Protein AF-A0A1Y0ICU8-F1 (afdb_monomer_lite)

pLDDT: mean 89.46, std 9.92, range [44.47, 96.25]

Radius of gyration: 11.97 Å; chains: 1; bounding box: 28×27×31 Å

Organism: NCBI:txid141451

Sequence (93 aa):
MPARFLSTLSPTPEGFIPCQPQKKDLLTGVVLILTQDTERLIQSVERGEERIAGVFVSPGDRFTTTKRGAMLWLATVPSGWISDLQNIFLPFS

Secondary structure (DSSP, 8-state):
-PPEEEE--SSPPTTPEE----HHHHHSSEEEEE-S-HHHHHHTSTTHHHH-EEEEEEEESS-EEEE-SSSEEEEEEEGGGGGGHHHHSGGG-

Foldseek 3Di:
DFEAAAECDPVDAPPHDYDDDAPCNQQPPEYEYEDQCPPVVQVNDDNSLARGAYEYEYEDCDWDWDRSHPRYIYTYDHPVCNNVVCVVCVVRD

Structure (mmCIF, N/CA/C/O backbone):
data_AF-A0A1Y0ICU8-F1
#
_entry.id   AF-A0A1Y0ICU8-F1
#
loop_
_atom_site.group_PDB
_atom_site.id
_atom_site.type_symbol
_atom_site.label_atom_id
_atom_site.label_alt_id
_atom_site.label_comp_id
_atom_site.label_asym_id
_atom_site.label_entity_id
_atom_site.label_seq_id
_atom_site.pdbx_PDB_ins_code
_atom_site.Cartn_x
_atom_site.Cartn_y
_atom_site.Cartn_z
_atom_site.occupancy
_atom_site.B_iso_or_equiv
_atom_site.auth_seq_id
_atom_site.auth_comp_id
_atom_site.auth_asym_id
_atom_site.auth_atom_id
_atom_site.pdbx_PDB_model_num
ATOM 1 N N . MET A 1 1 ? -12.536 -10.156 6.473 1.00 55.47 1 MET A N 1
ATOM 2 C CA . MET A 1 1 ? -12.867 -9.413 5.239 1.00 55.47 1 MET A CA 1
ATOM 3 C C . MET A 1 1 ? -11.622 -9.421 4.372 1.00 55.47 1 MET A C 1
ATOM 5 O O . MET A 1 1 ? -10.569 -9.159 4.947 1.00 55.47 1 MET A O 1
ATOM 9 N N . PRO A 1 2 ? -11.738 -9.726 3.071 1.00 74.31 2 PRO A N 1
ATOM 10 C CA . PRO A 1 2 ? -10.613 -9.673 2.138 1.00 74.31 2 PRO A CA 1
ATOM 11 C C . PRO A 1 2 ? -10.027 -8.260 2.085 1.00 74.31 2 PRO A C 1
ATOM 13 O O . PRO A 1 2 ? -10.779 -7.277 2.138 1.00 74.31 2 PRO A O 1
ATOM 16 N N . ALA A 1 3 ? -8.704 -8.144 1.980 1.00 83.62 3 ALA A N 1
ATOM 17 C CA . ALA A 1 3 ? -8.063 -6.867 1.697 1.00 83.62 3 ALA A CA 1
ATOM 18 C C . ALA A 1 3 ? -8.478 -6.354 0.310 1.00 83.62 3 ALA A C 1
ATOM 20 O O . ALA A 1 3 ? -8.648 -7.122 -0.639 1.00 83.62 3 ALA A O 1
ATOM 21 N N . ARG A 1 4 ? -8.642 -5.035 0.179 1.00 90.25 4 ARG A N 1
ATOM 22 C CA . ARG A 1 4 ? -8.949 -4.396 -1.110 1.00 90.25 4 ARG A CA 1
ATOM 23 C C . ARG A 1 4 ? -7.668 -3.923 -1.784 1.00 90.25 4 ARG A C 1
ATOM 25 O O . ARG A 1 4 ? -6.935 -3.134 -1.195 1.00 90.25 4 ARG A O 1
ATOM 32 N N . PHE A 1 5 ? -7.446 -4.365 -3.017 1.00 92.00 5 PHE A N 1
ATOM 33 C CA . PHE A 1 5 ? -6.275 -4.035 -3.827 1.00 92.00 5 PHE A CA 1
ATOM 34 C C . PHE A 1 5 ? -6.599 -2.834 -4.720 1.00 92.00 5 PHE A C 1
ATOM 36 O O . PHE A 1 5 ? -7.417 -2.928 -5.634 1.00 92.00 5 PHE A O 1
ATOM 43 N N . LEU A 1 6 ? -5.996 -1.685 -4.427 1.00 93.75 6 LEU A N 1
ATOM 44 C CA . LEU A 1 6 ? -6.258 -0.399 -5.073 1.00 93.75 6 LEU A CA 1
ATOM 45 C C . LEU A 1 6 ? -4.981 0.127 -5.727 1.00 93.75 6 LEU A C 1
ATOM 47 O O . LEU A 1 6 ? -3.910 0.043 -5.131 1.00 93.75 6 LEU A O 1
ATOM 51 N N . SER A 1 7 ? -5.064 0.688 -6.929 1.00 95.12 7 SER A N 1
ATOM 52 C CA . SER A 1 7 ? -3.898 1.273 -7.599 1.00 95.12 7 SER A CA 1
ATOM 53 C C . SER A 1 7 ? -4.192 2.672 -8.114 1.00 95.12 7 SER A C 1
ATOM 55 O O . SER A 1 7 ? -5.225 2.904 -8.745 1.00 95.12 7 SER A O 1
ATOM 57 N N . THR A 1 8 ? -3.257 3.588 -7.862 1.00 95.06 8 THR A N 1
ATOM 58 C CA . THR A 1 8 ? -3.217 4.919 -8.486 1.00 95.06 8 THR A CA 1
ATOM 59 C C . THR A 1 8 ? -2.338 4.942 -9.738 1.00 95.06 8 THR A C 1
ATOM 61 O O . THR A 1 8 ? -2.279 5.966 -10.420 1.00 95.06 8 THR A O 1
ATOM 64 N N . LEU A 1 9 ? -1.648 3.837 -10.048 1.00 92.31 9 LEU A N 1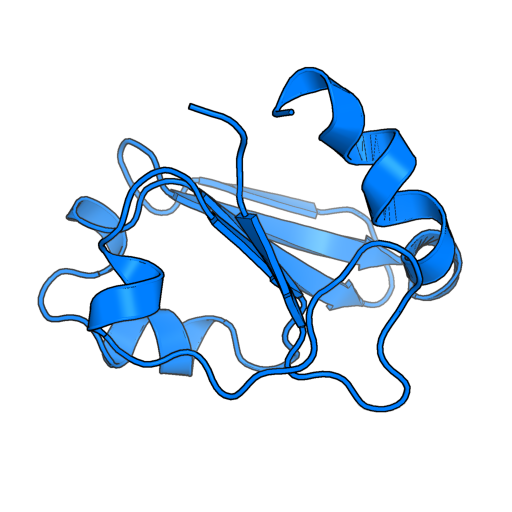
ATOM 65 C CA . LEU A 1 9 ? -0.747 3.748 -11.193 1.00 92.31 9 LEU A CA 1
ATOM 66 C C . LEU A 1 9 ? -1.506 3.474 -12.494 1.00 92.31 9 LEU A C 1
ATOM 68 O O . LEU A 1 9 ? -2.499 2.740 -12.527 1.00 92.31 9 LEU A O 1
ATOM 72 N N . SER A 1 10 ? -0.969 4.038 -13.576 1.00 89.69 10 SER A N 1
ATOM 73 C CA . SER A 1 10 ? -1.379 3.775 -14.952 1.00 89.69 10 SER A CA 1
ATOM 74 C C . SER A 1 10 ? -0.142 3.350 -15.761 1.00 89.69 10 SER A C 1
ATOM 76 O O . SER A 1 10 ? 0.812 4.130 -15.821 1.00 89.69 10 SER A O 1
ATOM 78 N N . PRO A 1 11 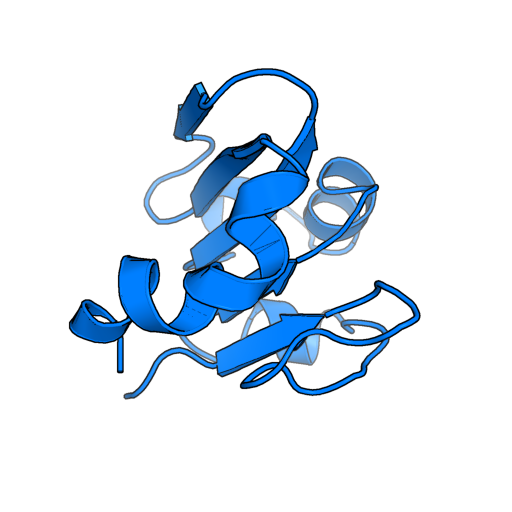? -0.112 2.141 -16.353 1.00 88.56 11 PRO A N 1
ATOM 79 C CA . PRO A 1 11 ? -1.188 1.148 -16.366 1.00 88.56 11 PRO A CA 1
ATOM 80 C C . PRO A 1 11 ? -1.440 0.526 -14.985 1.00 88.56 11 PRO A C 1
ATOM 82 O O . PRO A 1 11 ? -0.543 0.432 -14.147 1.00 88.56 11 PRO A O 1
ATOM 85 N N . THR A 1 12 ? -2.683 0.108 -14.747 1.00 90.94 12 THR A N 1
ATOM 86 C CA . THR A 1 12 ? -3.061 -0.575 -13.507 1.00 90.94 12 THR A CA 1
ATOM 87 C C . THR A 1 12 ? -2.611 -2.034 -13.552 1.00 90.94 12 THR A C 1
ATOM 89 O O . THR A 1 12 ? -2.927 -2.716 -14.528 1.00 90.94 12 THR A O 1
ATOM 92 N N . PRO A 1 13 ? -1.887 -2.527 -12.530 1.00 89.56 13 PRO A N 1
ATOM 93 C CA . PRO A 1 13 ? -1.456 -3.921 -12.496 1.00 89.56 13 PRO A CA 1
ATOM 94 C C . PRO A 1 13 ? -2.623 -4.894 -12.361 1.00 89.56 13 PRO A C 1
ATOM 96 O O . PRO A 1 13 ? -3.686 -4.549 -11.842 1.00 89.56 13 PRO A O 1
ATOM 99 N N . GLU A 1 14 ? -2.397 -6.129 -12.794 1.00 87.19 14 GLU A N 1
ATOM 100 C CA . GLU A 1 14 ? -3.369 -7.209 -12.663 1.00 87.19 14 GLU A CA 1
ATOM 101 C C . GLU A 1 14 ? -3.771 -7.423 -11.194 1.00 87.19 14 GLU A C 1
ATOM 103 O O . GLU A 1 14 ? -2.948 -7.315 -10.284 1.00 87.19 14 GLU A O 1
ATOM 108 N N . GLY A 1 15 ? -5.064 -7.654 -10.954 1.00 87.44 15 GLY A N 1
ATOM 109 C CA . GLY A 1 15 ? -5.607 -7.825 -9.604 1.00 87.44 15 GLY A CA 1
ATOM 110 C C . GLY A 1 15 ? -5.909 -6.543 -8.835 1.00 87.44 15 GLY A C 1
ATOM 111 O O . GLY A 1 15 ? -6.552 -6.607 -7.786 1.00 87.44 15 GLY A O 1
ATOM 112 N N . PHE A 1 16 ? -5.487 -5.379 -9.336 1.00 91.44 16 PHE A N 1
ATOM 113 C CA . PHE A 1 16 ? -5.746 -4.093 -8.698 1.00 91.44 16 PHE A CA 1
ATOM 114 C C . PHE A 1 16 ? -6.934 -3.370 -9.325 1.00 91.44 16 PHE A C 1
ATOM 116 O O . PHE A 1 16 ? -7.127 -3.359 -10.540 1.00 91.44 16 PHE A O 1
ATOM 123 N N . ILE A 1 17 ? -7.706 -2.690 -8.482 1.00 92.50 17 ILE A N 1
ATOM 124 C CA . ILE A 1 17 ? -8.784 -1.809 -8.919 1.00 92.50 17 ILE A CA 1
ATOM 125 C C . ILE A 1 17 ? -8.191 -0.412 -9.182 1.00 92.50 17 ILE A C 1
ATOM 127 O O . ILE A 1 17 ? -7.639 0.191 -8.250 1.00 92.50 17 ILE A O 1
ATOM 131 N N . PRO A 1 18 ? -8.305 0.137 -10.408 1.00 94.06 18 PRO A N 1
ATOM 132 C CA . PRO A 1 18 ? -7.872 1.500 -10.699 1.00 94.06 18 PRO A CA 1
ATOM 133 C C . PRO A 1 18 ? -8.727 2.494 -9.914 1.00 94.06 18 PRO A C 1
ATOM 135 O O . PRO A 1 18 ? -9.954 2.491 -10.031 1.00 94.06 18 PRO A O 1
ATOM 138 N N . CYS A 1 19 ? -8.108 3.369 -9.123 1.00 92.12 19 CYS A N 1
ATOM 139 C CA . CYS A 1 19 ? -8.848 4.418 -8.427 1.00 92.12 19 CYS A CA 1
ATOM 140 C C . CYS A 1 19 ? -7.976 5.611 -8.018 1.00 92.12 19 CYS A C 1
ATOM 142 O O . CYS A 1 19 ? -6.750 5.586 -8.068 1.00 92.12 19 CYS A O 1
ATOM 144 N N . GLN A 1 20 ? -8.651 6.669 -7.571 1.00 92.31 20 GLN A N 1
ATOM 145 C CA . GLN A 1 20 ? -8.068 7.751 -6.783 1.00 92.31 20 GLN A CA 1
ATOM 146 C C . GLN A 1 20 ? -8.608 7.595 -5.352 1.00 92.31 20 GLN A C 1
ATOM 148 O O . GLN A 1 20 ? -9.757 7.984 -5.119 1.00 92.31 20 GLN A O 1
ATOM 153 N N . PRO A 1 21 ? -7.854 6.970 -4.421 1.00 91.19 21 PRO A N 1
ATOM 154 C CA . PRO A 1 21 ? -8.352 6.650 -3.090 1.00 91.19 21 PRO A CA 1
ATOM 155 C C . PRO A 1 21 ? -8.887 7.890 -2.377 1.00 91.19 21 PRO A C 1
ATOM 157 O O . PRO A 1 21 ? -8.179 8.885 -2.208 1.00 91.19 21 PRO A O 1
ATOM 160 N N . GLN A 1 22 ? -10.140 7.830 -1.938 1.00 92.81 22 GLN A N 1
ATOM 161 C CA . GLN A 1 22 ? -10.724 8.842 -1.069 1.00 92.81 22 GLN A CA 1
ATOM 162 C C . GLN A 1 22 ? -10.590 8.406 0.391 1.00 92.81 22 GLN A C 1
ATOM 164 O O . GLN A 1 22 ? -10.414 7.229 0.698 1.00 92.81 22 GLN A O 1
ATOM 169 N N . LYS A 1 23 ? -10.771 9.339 1.330 1.00 92.94 23 LYS A N 1
ATOM 170 C CA . LYS A 1 23 ? -10.735 9.053 2.776 1.00 92.94 23 LYS A CA 1
ATOM 171 C C . LYS A 1 23 ? -11.604 7.852 3.184 1.00 92.94 23 LYS A C 1
ATOM 173 O O . LYS A 1 23 ? -11.193 7.061 4.026 1.00 92.94 23 LYS A O 1
ATOM 178 N N . LYS A 1 24 ? -12.788 7.690 2.577 1.00 91.81 24 LYS A N 1
ATOM 179 C CA . LYS A 1 24 ? -13.673 6.535 2.827 1.00 91.81 24 LYS A CA 1
ATOM 180 C C . LYS A 1 24 ? -13.020 5.209 2.423 1.00 91.81 24 LYS A C 1
ATOM 182 O O . LYS A 1 24 ? -13.172 4.216 3.127 1.00 91.81 24 LYS A O 1
ATOM 187 N N . ASP A 1 25 ? -12.259 5.203 1.333 1.00 90.69 25 ASP A N 1
ATOM 188 C CA . ASP A 1 25 ? -11.570 4.018 0.839 1.00 90.69 25 ASP A CA 1
ATOM 189 C C . ASP A 1 25 ? -10.417 3.658 1.769 1.00 90.69 25 ASP A C 1
ATOM 191 O O . ASP A 1 25 ? -10.235 2.491 2.069 1.00 90.69 25 ASP A O 1
ATOM 195 N N . LEU A 1 26 ? -9.707 4.640 2.319 1.00 92.19 26 LEU A N 1
ATOM 196 C CA . LEU A 1 26 ? -8.598 4.403 3.249 1.00 92.19 26 LEU A CA 1
ATOM 197 C C . LEU A 1 26 ? -9.041 3.891 4.630 1.00 92.19 26 LEU A C 1
ATOM 199 O O . LEU A 1 26 ? -8.248 3.286 5.344 1.00 92.19 26 LEU A O 1
ATOM 203 N N . LEU A 1 27 ? -10.294 4.149 5.015 1.00 92.81 27 LEU A N 1
ATOM 204 C CA . LEU A 1 27 ? -10.836 3.806 6.335 1.00 92.81 27 LEU A CA 1
ATOM 205 C C . LEU A 1 27 ? -11.742 2.564 6.334 1.00 92.81 27 LEU A C 1
ATOM 207 O O . LEU A 1 27 ? -12.136 2.095 7.400 1.00 92.81 27 LEU A O 1
ATOM 211 N N . THR A 1 28 ? -12.101 2.032 5.163 1.00 88.62 28 THR A N 1
ATOM 212 C CA . THR A 1 28 ? -13.026 0.893 5.065 1.00 88.62 28 THR A CA 1
ATOM 213 C C . THR A 1 28 ? -12.260 -0.433 5.031 1.00 88.62 28 THR A C 1
ATOM 215 O O . THR A 1 28 ? -11.928 -0.958 3.968 1.00 88.62 28 THR A O 1
ATOM 218 N N . GLY A 1 29 ? -11.990 -1.005 6.203 1.00 87.19 29 GLY A N 1
ATOM 219 C CA . GLY A 1 29 ? -11.305 -2.297 6.321 1.00 87.19 29 GLY A CA 1
ATOM 220 C C . GLY A 1 29 ? -9.823 -2.243 5.933 1.00 87.19 29 GLY A C 1
ATOM 221 O O . GLY A 1 29 ? -9.211 -1.179 5.957 1.00 87.19 29 GLY A O 1
ATOM 222 N N . VAL A 1 30 ? -9.247 -3.403 5.604 1.00 90.75 30 VAL A N 1
ATOM 223 C CA . VAL A 1 30 ? -7.827 -3.521 5.236 1.00 90.75 30 VAL A CA 1
ATOM 224 C C . VAL A 1 30 ? -7.637 -3.190 3.757 1.00 90.75 30 VAL A C 1
ATOM 226 O O . VAL A 1 30 ? -8.346 -3.724 2.898 1.00 90.75 30 VAL A O 1
ATOM 229 N N . VAL A 1 31 ? -6.676 -2.322 3.451 1.00 92.38 31 VAL A N 1
ATOM 230 C CA . VAL A 1 31 ? -6.359 -1.907 2.077 1.00 92.38 31 VAL A CA 1
ATOM 231 C C . VAL A 1 31 ? -4.916 -2.216 1.703 1.00 92.38 31 VAL A C 1
ATOM 233 O O . VAL A 1 31 ? -4.002 -2.078 2.512 1.00 92.38 31 VAL A O 1
ATOM 236 N N . LEU A 1 32 ? -4.706 -2.591 0.448 1.00 93.56 32 LEU A N 1
ATOM 237 C CA . LEU A 1 32 ? -3.398 -2.613 -0.182 1.00 93.56 32 LEU A CA 1
ATOM 238 C C . LEU A 1 32 ? -3.410 -1.601 -1.319 1.00 93.56 32 LEU A C 1
ATOM 240 O O . LEU A 1 32 ? -4.176 -1.755 -2.269 1.00 93.56 32 LEU A O 1
ATOM 244 N N . ILE A 1 33 ? -2.600 -0.550 -1.208 1.00 94.88 33 ILE A N 1
ATOM 245 C CA . ILE A 1 33 ? -2.618 0.560 -2.164 1.00 94.88 33 ILE A CA 1
ATOM 246 C C . ILE A 1 33 ? -1.281 0.676 -2.866 1.00 94.88 33 ILE A C 1
ATOM 248 O O . ILE A 1 33 ? -0.290 1.008 -2.227 1.00 94.88 33 ILE A O 1
ATOM 252 N N . LEU A 1 34 ? -1.267 0.474 -4.178 1.00 94.81 34 LEU A N 1
ATOM 253 C CA . LEU A 1 34 ? -0.109 0.756 -5.012 1.00 94.81 34 LEU A CA 1
ATOM 254 C C . LEU A 1 34 ? -0.134 2.221 -5.469 1.00 94.81 34 LEU A C 1
ATOM 256 O O . LEU A 1 34 ? -1.052 2.644 -6.173 1.00 94.81 34 LEU A O 1
ATOM 260 N N . THR A 1 35 ? 0.865 3.000 -5.058 1.00 95.12 35 THR A N 1
ATOM 261 C CA . THR A 1 35 ? 0.963 4.438 -5.340 1.00 95.12 35 THR A CA 1
ATOM 262 C C . THR A 1 35 ? 2.411 4.925 -5.350 1.00 95.12 35 THR A C 1
ATOM 264 O O . THR A 1 35 ? 3.254 4.405 -4.628 1.00 95.12 35 THR A O 1
ATOM 267 N N . GLN A 1 36 ? 2.714 5.961 -6.137 1.00 93.56 36 GLN A N 1
ATOM 268 C CA . GLN A 1 36 ? 4.004 6.664 -6.040 1.00 93.56 36 GLN A CA 1
ATOM 269 C C . GLN A 1 36 ? 4.061 7.640 -4.857 1.00 93.56 36 GLN A C 1
ATOM 271 O O . GLN A 1 36 ? 5.145 8.003 -4.416 1.00 93.56 36 GLN A O 1
ATOM 276 N N . ASP A 1 37 ? 2.905 8.052 -4.335 1.00 93.12 37 ASP A N 1
ATOM 277 C CA . ASP A 1 37 ? 2.799 9.083 -3.304 1.00 93.12 37 ASP A CA 1
ATOM 278 C C . ASP A 1 37 ? 2.041 8.539 -2.089 1.00 93.12 37 ASP A C 1
ATOM 280 O O . ASP A 1 37 ? 0.826 8.703 -1.940 1.00 93.12 37 ASP A O 1
ATOM 284 N N . THR A 1 38 ? 2.761 7.793 -1.249 1.00 94.44 38 THR A N 1
ATOM 285 C CA . THR A 1 38 ? 2.202 7.196 -0.030 1.00 94.44 38 THR A CA 1
ATOM 286 C C . THR A 1 38 ? 1.887 8.263 1.014 1.00 94.44 38 THR A C 1
ATOM 288 O O . THR A 1 38 ? 0.844 8.193 1.661 1.00 94.44 38 THR A O 1
ATOM 291 N N . GLU A 1 39 ? 2.752 9.271 1.157 1.00 94.50 39 GLU A N 1
ATOM 292 C CA . GLU A 1 39 ? 2.613 10.327 2.166 1.00 94.50 39 GLU A CA 1
ATOM 293 C C . GLU A 1 39 ? 1.357 11.163 1.946 1.00 94.50 39 GLU A C 1
ATOM 295 O O . GLU A 1 39 ? 0.596 11.382 2.892 1.00 94.50 39 GLU A O 1
ATOM 300 N N . ARG A 1 40 ? 1.058 11.555 0.703 1.00 94.31 40 ARG A N 1
ATOM 301 C CA . ARG A 1 40 ? -0.171 12.295 0.395 1.00 94.31 40 ARG A CA 1
ATOM 302 C C . ARG A 1 40 ? -1.428 11.536 0.807 1.00 94.31 40 A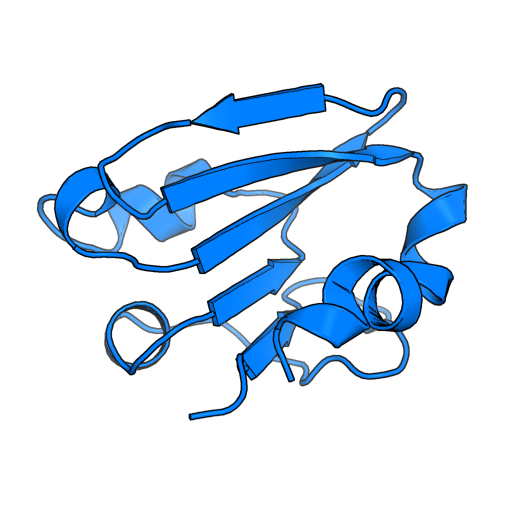RG A C 1
ATOM 304 O O . ARG A 1 40 ? -2.371 12.147 1.310 1.00 94.31 40 ARG A O 1
ATOM 311 N N . LEU A 1 41 ? -1.465 10.217 0.611 1.00 93.75 41 LEU A N 1
ATOM 312 C CA . LEU A 1 41 ? -2.615 9.404 1.013 1.00 93.75 41 LEU A CA 1
ATOM 313 C C . LEU A 1 41 ? -2.749 9.330 2.535 1.00 93.75 41 LEU A C 1
ATOM 315 O O . LEU A 1 41 ? -3.858 9.485 3.047 1.00 93.75 41 LEU A O 1
ATOM 319 N N . ILE A 1 42 ? -1.643 9.159 3.262 1.00 94.56 42 ILE A N 1
ATOM 320 C CA . ILE A 1 42 ? -1.650 9.155 4.734 1.00 94.56 42 ILE A CA 1
ATOM 321 C C . ILE A 1 42 ? -2.149 10.503 5.257 1.00 94.56 42 ILE A C 1
ATOM 323 O O . ILE A 1 42 ? -3.050 10.541 6.091 1.00 94.56 42 ILE A O 1
ATOM 327 N N . GLN A 1 43 ? -1.625 11.605 4.718 1.00 94.81 43 GLN A N 1
ATOM 328 C CA . GLN A 1 43 ? -1.983 12.969 5.116 1.00 94.81 43 GLN A CA 1
ATOM 329 C C . GLN A 1 43 ? -3.425 13.348 4.750 1.00 94.81 43 GLN A C 1
ATOM 331 O O . GLN A 1 43 ? -4.013 14.216 5.393 1.00 94.81 43 GLN A O 1
ATOM 336 N N . SER A 1 44 ? -4.037 12.677 3.767 1.00 94.12 44 SER A N 1
ATOM 337 C CA . SER A 1 44 ? -5.459 12.865 3.440 1.00 94.12 44 SER A CA 1
ATOM 338 C C . SER A 1 44 ? -6.410 12.386 4.551 1.00 94.12 44 SER A C 1
ATOM 340 O O . SER A 1 44 ? -7.599 12.728 4.563 1.00 94.12 44 SER A O 1
ATOM 342 N N . VAL A 1 45 ? -5.893 11.606 5.505 1.00 94.56 45 VAL A N 1
ATOM 343 C CA . VAL A 1 45 ? -6.610 11.124 6.681 1.00 94.56 45 VAL A CA 1
ATOM 344 C C . VAL A 1 45 ? -5.991 11.750 7.925 1.00 94.56 45 VAL A C 1
ATOM 346 O O . VAL A 1 45 ? -4.838 11.512 8.263 1.00 94.56 45 VAL A O 1
ATOM 349 N N . GLU A 1 46 ? -6.784 12.518 8.665 1.00 95.19 46 GLU A N 1
ATOM 350 C CA . GLU A 1 46 ? -6.382 13.007 9.985 1.00 95.19 46 GLU A CA 1
ATOM 351 C C . GLU A 1 46 ? -5.989 11.832 10.896 1.00 95.19 46 GLU A C 1
ATOM 353 O O . GLU A 1 46 ? -6.802 10.922 11.099 1.00 95.19 46 GLU A O 1
ATOM 358 N N . ARG A 1 47 ? -4.759 11.870 11.436 1.00 94.50 47 ARG A N 1
ATOM 359 C CA . ARG A 1 47 ? -4.112 10.763 12.170 1.00 94.50 47 ARG A CA 1
ATOM 360 C C . ARG A 1 47 ? -4.038 9.470 11.344 1.00 94.50 47 ARG A C 1
ATOM 362 O O . ARG A 1 47 ? -4.286 8.381 11.854 1.00 94.50 47 ARG A O 1
ATOM 369 N N . GLY A 1 48 ? -3.727 9.593 10.052 1.00 93.75 48 GLY A N 1
ATOM 370 C CA . GLY A 1 48 ? -3.745 8.491 9.088 1.00 93.75 48 GLY A CA 1
ATOM 371 C C . GLY A 1 48 ? -2.921 7.277 9.511 1.00 93.75 48 GLY A C 1
ATOM 372 O O . GLY A 1 48 ? -3.412 6.158 9.401 1.00 93.75 48 GLY A O 1
ATOM 373 N N . GLU A 1 49 ? -1.732 7.481 10.083 1.00 95.38 49 GLU A N 1
ATOM 374 C CA . GLU A 1 49 ? -0.876 6.384 10.560 1.00 95.38 49 GLU A CA 1
ATOM 375 C C . GLU A 1 49 ? -1.560 5.497 11.612 1.00 95.38 49 GLU A C 1
ATOM 377 O O . GLU A 1 49 ? -1.361 4.285 11.636 1.00 95.38 49 GLU A O 1
ATOM 382 N N . GLU A 1 50 ? -2.417 6.073 12.454 1.00 95.38 50 GLU A N 1
ATOM 383 C CA . GLU A 1 50 ? -3.120 5.343 13.512 1.00 95.38 50 GLU A CA 1
ATOM 384 C C . GLU A 1 50 ? -4.421 4.693 13.032 1.00 95.38 50 GLU A C 1
ATOM 386 O O . GLU A 1 50 ? -4.905 3.741 13.643 1.00 95.38 50 GLU A O 1
ATOM 391 N N . ARG A 1 51 ? -5.019 5.236 11.967 1.00 94.94 51 ARG A N 1
ATOM 392 C CA . ARG A 1 51 ? -6.384 4.899 11.539 1.00 94.94 51 ARG A CA 1
ATOM 393 C C . ARG A 1 51 ? -6.448 4.011 10.312 1.00 94.94 51 ARG A C 1
ATOM 395 O O . ARG A 1 51 ? -7.446 3.319 10.129 1.00 94.94 51 ARG A O 1
ATOM 402 N N . ILE A 1 52 ? -5.443 4.079 9.449 1.00 95.56 52 ILE A N 1
ATOM 403 C CA . ILE A 1 52 ? -5.397 3.286 8.226 1.00 95.56 52 ILE A CA 1
ATOM 404 C C . ILE A 1 52 ? -4.882 1.893 8.591 1.00 95.56 52 ILE A C 1
ATOM 406 O O . ILE A 1 52 ? -3.836 1.743 9.220 1.00 95.56 52 ILE A O 1
ATOM 410 N N . ALA A 1 53 ? -5.620 0.869 8.175 1.00 94.44 53 ALA A N 1
ATOM 411 C CA . ALA A 1 53 ? -5.201 -0.520 8.283 1.00 94.44 53 ALA A CA 1
ATOM 412 C C . ALA A 1 53 ? -4.830 -1.026 6.890 1.00 94.44 53 ALA A C 1
ATOM 414 O O . ALA A 1 53 ? -5.680 -1.072 6.000 1.00 94.44 53 ALA A O 1
ATOM 415 N N . GLY A 1 54 ? -3.570 -1.394 6.673 1.00 93.88 54 GLY A N 1
ATOM 416 C CA . GLY A 1 54 ? -3.148 -1.810 5.346 1.00 93.88 54 GLY A CA 1
ATOM 417 C C . GLY A 1 54 ? -1.666 -1.706 5.044 1.00 93.88 54 GLY A C 1
ATOM 418 O O . GLY A 1 54 ? -0.831 -1.438 5.911 1.00 93.88 54 GLY A O 1
ATOM 419 N N . VAL A 1 55 ? -1.367 -1.909 3.765 1.00 94.31 55 VAL A N 1
ATOM 420 C CA . VAL A 1 55 ? -0.030 -1.782 3.193 1.00 94.31 55 VAL A CA 1
ATOM 421 C C . VAL A 1 55 ? -0.090 -0.791 2.039 1.00 94.31 55 VAL A C 1
ATOM 423 O O . VAL A 1 55 ? -0.833 -0.990 1.079 1.00 94.31 55 VAL A O 1
ATOM 426 N N . PHE A 1 56 ? 0.686 0.283 2.110 1.00 95.56 56 PHE A N 1
ATOM 427 C CA . PHE A 1 56 ? 0.904 1.153 0.959 1.00 95.56 56 PHE A CA 1
ATOM 428 C C . PHE A 1 56 ? 2.193 0.727 0.280 1.00 95.56 56 PHE A C 1
ATOM 430 O O . PHE A 1 56 ? 3.246 0.675 0.907 1.00 95.56 56 PHE A O 1
ATOM 437 N N . VAL A 1 57 ? 2.091 0.398 -0.995 1.00 94.88 57 VAL A N 1
ATOM 438 C CA . VAL A 1 57 ? 3.180 -0.098 -1.817 1.00 94.88 57 VAL A CA 1
ATOM 439 C C . VAL A 1 57 ? 3.590 1.005 -2.782 1.00 94.88 57 VAL A C 1
ATOM 441 O O . VAL A 1 57 ? 2.737 1.570 -3.464 1.00 94.88 57 VAL A O 1
ATOM 444 N N . SER A 1 58 ? 4.882 1.298 -2.868 1.00 94.81 58 SER A N 1
ATOM 445 C CA . SER A 1 58 ? 5.454 2.182 -3.880 1.00 94.81 58 SER A CA 1
ATOM 446 C C . SER A 1 58 ? 6.491 1.453 -4.737 1.00 94.81 58 SER A C 1
ATOM 448 O O . SER A 1 58 ? 7.234 0.610 -4.231 1.00 94.81 58 SER A O 1
ATOM 450 N N . PRO A 1 59 ? 6.567 1.740 -6.046 1.00 93.50 59 PRO A N 1
ATOM 451 C CA . PRO A 1 59 ? 7.677 1.276 -6.871 1.00 93.50 59 PRO A CA 1
ATOM 452 C C . PRO A 1 59 ? 9.008 1.889 -6.421 1.00 93.50 59 PRO A C 1
ATOM 454 O O . PRO A 1 59 ? 9.071 3.072 -6.089 1.00 93.50 59 PRO A O 1
ATOM 457 N N . GLY A 1 60 ? 10.082 1.109 -6.472 1.00 93.06 60 GLY A N 1
ATOM 458 C CA . GLY A 1 60 ? 11.452 1.575 -6.270 1.00 93.06 60 GLY A CA 1
ATOM 459 C C . GLY A 1 60 ? 12.477 0.553 -6.755 1.00 93.06 60 GLY A C 1
ATOM 460 O O . GLY A 1 60 ? 12.149 -0.340 -7.536 1.00 93.06 60 GLY A O 1
ATOM 461 N N . ASP A 1 61 ? 13.720 0.683 -6.287 1.00 91.06 61 ASP A N 1
ATOM 462 C CA . ASP A 1 61 ? 14.836 -0.172 -6.727 1.00 91.06 61 ASP A CA 1
ATOM 463 C C . ASP A 1 61 ? 15.042 -1.406 -5.845 1.00 91.06 61 ASP A C 1
ATOM 465 O O . ASP A 1 61 ? 15.622 -2.406 -6.269 1.00 91.06 61 ASP A O 1
ATOM 469 N N . ARG A 1 62 ? 14.611 -1.334 -4.583 1.00 92.31 62 ARG A N 1
ATOM 470 C CA . ARG A 1 62 ? 14.845 -2.371 -3.576 1.00 92.31 62 ARG A CA 1
ATOM 471 C C . ARG A 1 62 ? 13.592 -2.614 -2.764 1.00 92.31 62 ARG A C 1
ATOM 473 O O . ARG A 1 62 ? 12.814 -1.695 -2.523 1.00 92.31 62 ARG A O 1
ATOM 480 N N . PHE A 1 63 ? 13.454 -3.853 -2.307 1.00 93.25 63 PHE A N 1
ATOM 481 C CA . PHE A 1 63 ? 12.423 -4.191 -1.348 1.00 93.25 63 PHE A CA 1
ATOM 482 C C . PHE A 1 63 ? 12.755 -3.583 0.016 1.00 93.25 63 PHE A C 1
ATOM 484 O O . PHE A 1 63 ? 13.813 -3.866 0.584 1.00 93.25 63 PHE A O 1
ATOM 491 N N . THR A 1 64 ? 11.858 -2.757 0.540 1.00 95.38 64 THR A N 1
ATOM 492 C CA . THR A 1 64 ? 11.935 -2.227 1.904 1.00 95.38 64 THR A CA 1
ATOM 493 C C . THR A 1 64 ? 10.551 -2.245 2.528 1.00 95.38 64 THR A C 1
ATOM 495 O O . THR A 1 64 ? 9.545 -2.150 1.828 1.00 95.38 64 THR A O 1
ATOM 498 N N . THR A 1 65 ? 10.490 -2.366 3.852 1.00 95.25 65 THR A N 1
ATOM 499 C CA . THR A 1 65 ? 9.235 -2.270 4.599 1.00 95.25 65 THR A CA 1
ATOM 500 C C . THR A 1 65 ? 9.430 -1.445 5.854 1.00 95.25 65 THR A C 1
ATOM 502 O O . THR A 1 65 ? 10.359 -1.703 6.621 1.00 95.25 65 THR A O 1
ATOM 505 N N . THR A 1 66 ? 8.512 -0.521 6.105 1.00 96.25 66 THR A N 1
ATOM 506 C CA . THR A 1 66 ? 8.525 0.345 7.283 1.00 9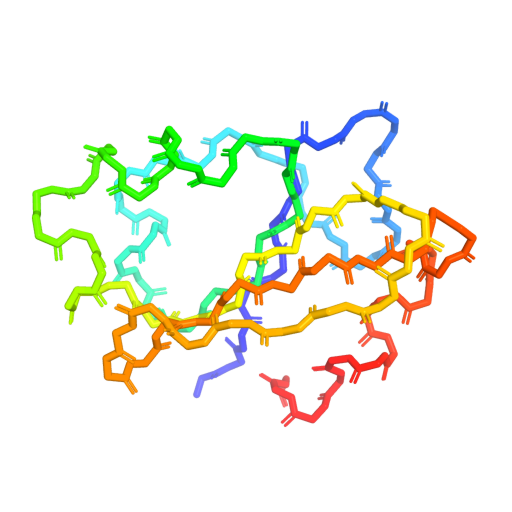6.25 66 THR A CA 1
ATOM 507 C C . THR A 1 66 ? 7.146 0.345 7.920 1.00 96.25 66 THR A C 1
ATOM 509 O O . THR A 1 66 ? 6.156 0.709 7.286 1.00 96.25 66 THR A O 1
ATOM 512 N N . LYS A 1 67 ? 7.069 -0.035 9.195 1.00 96.25 67 LYS A N 1
ATOM 513 C CA . LYS A 1 67 ? 5.842 0.105 9.981 1.00 96.25 67 LYS A CA 1
ATOM 514 C C . LYS A 1 67 ? 5.660 1.577 10.356 1.00 96.25 67 LYS A C 1
ATOM 516 O O . LYS A 1 67 ? 6.559 2.159 10.956 1.00 96.25 67 LYS A O 1
ATOM 521 N N . ARG A 1 68 ? 4.520 2.173 10.001 1.00 94.69 68 ARG A N 1
ATOM 522 C CA . ARG A 1 68 ? 4.204 3.586 10.301 1.00 94.69 68 ARG A CA 1
ATOM 523 C C . ARG A 1 68 ? 3.141 3.758 11.373 1.00 94.69 68 ARG A C 1
ATOM 525 O O . ARG A 1 68 ? 3.100 4.790 12.016 1.00 94.69 68 ARG A O 1
ATOM 532 N N . GLY A 1 69 ? 2.339 2.733 11.634 1.00 92.19 69 GLY A N 1
ATOM 533 C CA . GLY A 1 69 ? 1.402 2.753 12.749 1.00 92.19 69 GLY A CA 1
ATOM 534 C C . GLY A 1 69 ? 1.053 1.362 13.233 1.00 92.19 69 GLY A C 1
ATOM 535 O O . GLY A 1 69 ? 1.710 0.386 12.872 1.00 92.19 69 GLY A O 1
ATOM 536 N N . ALA A 1 70 ? 0.012 1.249 14.057 1.00 92.19 70 ALA A N 1
ATOM 537 C CA . ALA A 1 70 ? -0.383 -0.035 14.637 1.00 92.19 70 ALA A CA 1
ATOM 538 C C . ALA A 1 70 ? -0.684 -1.084 13.552 1.00 92.19 70 ALA A C 1
ATOM 540 O O . ALA A 1 70 ? -0.231 -2.226 13.666 1.00 92.19 70 ALA A O 1
ATOM 541 N N . MET A 1 71 ? -1.378 -0.660 12.488 1.00 93.88 71 MET A N 1
ATOM 542 C CA . MET A 1 71 ? -1.840 -1.509 11.385 1.00 93.88 71 MET A CA 1
ATOM 543 C C . MET A 1 71 ? -1.436 -0.998 9.993 1.00 93.88 71 MET A C 1
ATOM 545 O O . MET A 1 71 ? -1.894 -1.559 9.000 1.00 93.88 71 MET A O 1
ATOM 549 N N . LEU A 1 72 ? -0.586 0.031 9.906 1.00 95.88 72 LEU A N 1
ATOM 550 C CA . LEU A 1 72 ? -0.124 0.597 8.639 1.00 95.88 72 LEU A CA 1
ATOM 551 C C . LEU A 1 72 ? 1.338 0.242 8.368 1.00 95.88 72 LEU A C 1
ATOM 553 O O . LEU A 1 72 ? 2.229 0.547 9.171 1.00 95.88 72 LEU A O 1
ATOM 557 N N . TRP A 1 73 ? 1.574 -0.322 7.189 1.00 95.94 73 TRP A N 1
ATOM 558 C CA . TRP A 1 73 ? 2.898 -0.579 6.639 1.00 95.94 73 TRP A CA 1
ATOM 559 C C . TRP A 1 73 ? 3.100 0.185 5.339 1.00 95.94 73 TRP A C 1
ATOM 561 O O . TRP A 1 73 ? 2.188 0.298 4.524 1.00 95.94 73 TRP A O 1
ATOM 571 N N . LEU A 1 74 ? 4.318 0.669 5.134 1.00 96.19 74 LEU A N 1
ATOM 572 C CA . LEU A 1 74 ? 4.801 1.106 3.833 1.00 96.19 74 LEU A CA 1
ATOM 573 C C . LEU A 1 74 ? 5.740 0.039 3.298 1.00 96.19 74 LEU A C 1
ATOM 575 O O . LEU A 1 74 ? 6.577 -0.467 4.046 1.00 96.19 74 LEU A O 1
ATOM 579 N N . ALA A 1 75 ? 5.611 -0.283 2.023 1.00 95.00 75 ALA A N 1
ATOM 580 C CA . ALA A 1 75 ? 6.514 -1.161 1.314 1.00 95.00 75 ALA A CA 1
ATOM 581 C C . ALA A 1 75 ? 7.005 -0.457 0.054 1.00 95.00 75 ALA A C 1
ATOM 583 O O . ALA A 1 75 ? 6.209 0.088 -0.704 1.00 95.00 75 ALA A O 1
ATOM 584 N N . THR A 1 76 ? 8.304 -0.499 -0.197 1.00 95.06 76 THR A N 1
ATOM 585 C CA . THR A 1 76 ? 8.839 -0.211 -1.526 1.00 95.06 76 THR A CA 1
ATOM 586 C C . THR A 1 76 ? 9.168 -1.536 -2.182 1.00 95.06 76 THR A C 1
ATOM 588 O O . THR A 1 76 ? 9.725 -2.417 -1.532 1.00 95.06 76 THR A O 1
ATOM 591 N N . VAL A 1 77 ? 8.795 -1.707 -3.446 1.00 93.69 77 VAL A N 1
ATOM 592 C CA . VAL A 1 77 ? 9.016 -2.946 -4.201 1.00 93.69 77 VAL A CA 1
ATOM 593 C C . VAL A 1 77 ? 9.772 -2.648 -5.493 1.00 93.69 77 VAL A C 1
ATOM 595 O O . VAL A 1 77 ? 9.492 -1.631 -6.133 1.00 93.69 77 VAL A O 1
ATOM 598 N N . PRO A 1 78 ? 10.703 -3.522 -5.915 1.00 93.38 78 PRO A N 1
ATOM 599 C CA . PRO A 1 78 ? 11.294 -3.449 -7.243 1.00 93.38 78 PRO A CA 1
ATOM 600 C C . PRO A 1 78 ? 10.214 -3.372 -8.325 1.00 93.38 78 PRO A C 1
ATOM 602 O O . PRO A 1 78 ? 9.260 -4.147 -8.298 1.00 93.38 78 PRO A O 1
ATOM 605 N N . SER A 1 79 ? 10.370 -2.478 -9.303 1.00 86.75 79 SER A N 1
ATOM 606 C CA . SER A 1 79 ? 9.353 -2.285 -10.357 1.00 86.75 79 SER A CA 1
ATOM 607 C C . SER A 1 79 ? 9.020 -3.571 -11.128 1.00 86.75 79 SER A C 1
ATOM 609 O O . SER A 1 79 ? 7.879 -3.771 -11.534 1.00 86.75 79 SER A O 1
ATOM 611 N N . GLY A 1 80 ? 9.990 -4.481 -11.272 1.00 87.88 80 GLY A N 1
ATOM 612 C CA . GLY A 1 80 ? 9.778 -5.790 -11.899 1.00 87.88 80 GLY A CA 1
ATOM 613 C C . GLY A 1 80 ? 8.847 -6.729 -11.122 1.00 87.88 80 GLY A C 1
ATOM 614 O O . GLY A 1 80 ? 8.392 -7.708 -11.691 1.00 87.88 80 GLY A O 1
ATOM 615 N N . TRP A 1 81 ? 8.549 -6.443 -9.851 1.00 89.12 81 TRP A N 1
ATOM 616 C CA . TRP A 1 81 ? 7.645 -7.248 -9.019 1.00 89.12 81 TRP A CA 1
ATOM 617 C C . TRP A 1 81 ? 6.196 -6.769 -9.078 1.00 89.12 81 TRP A C 1
ATOM 619 O O . TRP A 1 81 ? 5.324 -7.433 -8.527 1.00 89.12 81 TRP A O 1
ATOM 629 N N . ILE A 1 82 ? 5.922 -5.621 -9.711 1.00 85.75 82 ILE A N 1
ATOM 630 C CA . ILE A 1 82 ? 4.598 -4.982 -9.685 1.00 85.75 82 ILE A CA 1
ATOM 631 C C . ILE A 1 82 ? 3.501 -5.924 -10.201 1.00 85.75 82 ILE A C 1
ATOM 633 O O . ILE A 1 82 ? 2.427 -5.990 -9.604 1.00 85.75 82 ILE A O 1
ATOM 637 N N . SER A 1 83 ? 3.783 -6.674 -11.267 1.00 80.94 83 SER A N 1
ATOM 638 C CA . SER A 1 83 ? 2.841 -7.631 -11.858 1.00 80.94 83 SER A CA 1
ATOM 639 C C . SER A 1 83 ? 2.532 -8.820 -10.942 1.00 80.94 83 SER A C 1
ATOM 641 O O . SER A 1 83 ? 1.458 -9.399 -11.039 1.00 80.94 83 SER A O 1
ATOM 643 N N . ASP A 1 84 ? 3.435 -9.148 -10.016 1.00 84.00 84 ASP A N 1
ATOM 644 C CA . ASP A 1 84 ? 3.307 -10.290 -9.106 1.00 84.00 84 ASP A CA 1
ATOM 645 C C . ASP A 1 84 ? 2.774 -9.896 -7.721 1.00 84.00 84 ASP A C 1
ATOM 647 O O . ASP A 1 84 ? 2.602 -10.754 -6.851 1.00 84.00 84 ASP A O 1
ATOM 651 N N . LEU A 1 85 ? 2.495 -8.608 -7.480 1.00 82.31 85 LEU A N 1
ATOM 652 C CA . LEU A 1 85 ? 2.117 -8.123 -6.148 1.00 82.31 85 LEU A CA 1
ATOM 653 C C . LEU A 1 85 ? 0.859 -8.796 -5.614 1.00 82.31 85 LEU A C 1
ATOM 655 O O . LEU A 1 85 ? 0.806 -9.107 -4.426 1.00 82.31 85 LEU A O 1
ATOM 659 N N . GLN A 1 86 ? -0.133 -9.066 -6.464 1.00 75.50 86 GLN A N 1
ATOM 660 C CA . GLN A 1 86 ? -1.327 -9.773 -6.013 1.00 75.50 86 GLN A CA 1
ATOM 661 C C . GLN A 1 86 ? -0.955 -11.139 -5.417 1.00 75.50 86 GLN A C 1
ATOM 663 O O . GLN A 1 86 ? -1.439 -11.467 -4.340 1.00 75.50 86 GLN A O 1
ATOM 668 N N . ASN A 1 87 ? -0.022 -11.870 -6.038 1.00 77.81 87 ASN A N 1
ATOM 669 C CA . ASN A 1 87 ? 0.442 -13.175 -5.564 1.00 77.81 87 ASN A CA 1
ATOM 670 C C . ASN A 1 87 ? 1.257 -13.083 -4.268 1.00 77.81 87 ASN A C 1
ATOM 672 O O . ASN A 1 87 ? 1.132 -13.935 -3.391 1.00 77.81 87 ASN A O 1
ATOM 676 N N . ILE A 1 88 ? 2.063 -12.030 -4.123 1.00 74.50 88 ILE A N 1
ATOM 677 C CA . ILE A 1 88 ? 2.875 -11.782 -2.922 1.00 74.50 88 ILE A CA 1
ATOM 678 C C . ILE A 1 88 ? 1.981 -11.470 -1.712 1.00 74.50 88 ILE A C 1
ATOM 680 O O . ILE A 1 88 ? 2.282 -11.880 -0.590 1.00 74.50 88 ILE A O 1
ATOM 684 N N . PHE A 1 89 ? 0.863 -10.779 -1.936 1.00 72.19 89 PHE A N 1
ATOM 685 C CA . PHE A 1 89 ? -0.064 -10.354 -0.887 1.00 72.19 89 PHE A CA 1
ATOM 686 C C . PHE A 1 89 ? -1.360 -11.188 -0.822 1.00 72.19 89 PHE A C 1
ATOM 688 O O . PHE A 1 89 ? -2.256 -10.862 -0.043 1.00 72.19 89 PHE A O 1
ATOM 695 N N . LEU A 1 90 ? -1.432 -12.312 -1.548 1.00 62.28 90 LEU A N 1
ATOM 696 C CA . 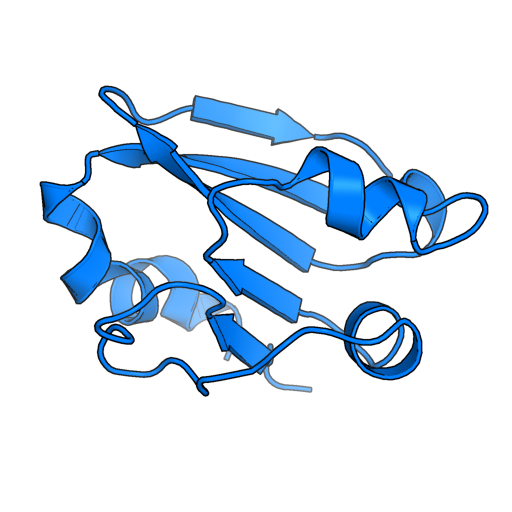LEU A 1 90 ? -2.532 -13.288 -1.500 1.00 62.28 90 LEU A CA 1
ATOM 697 C C . LEU A 1 90 ? -2.941 -13.740 -0.082 1.00 62.28 90 LEU A C 1
ATOM 699 O O . LEU A 1 90 ? -4.143 -13.918 0.118 1.00 62.28 90 LEU A O 1
ATOM 703 N N . PRO A 1 91 ? -2.044 -13.883 0.923 1.00 57.41 91 PRO A N 1
ATOM 704 C CA . PRO A 1 91 ? -2.450 -14.279 2.277 1.00 57.41 91 PRO A CA 1
ATOM 705 C C . PRO A 1 91 ? -3.379 -13.278 2.985 1.00 57.41 91 PRO A C 1
ATOM 707 O O . PRO A 1 91 ? -3.874 -13.575 4.069 1.00 57.41 91 PRO A O 1
ATOM 710 N N . PHE A 1 92 ? -3.589 -12.089 2.408 1.00 51.00 92 PHE A N 1
ATOM 711 C CA . PHE A 1 92 ? -4.478 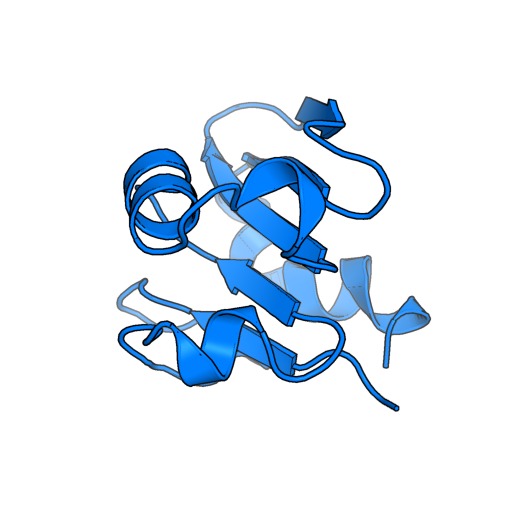-11.048 2.929 1.00 51.00 92 PHE A CA 1
ATOM 712 C C . PHE A 1 92 ? -5.870 -11.029 2.253 1.00 51.00 92 PHE A C 1
ATOM 714 O O . PHE A 1 92 ? -6.667 -10.134 2.549 1.00 51.00 92 PHE A O 1
ATOM 721 N N . SER A 1 93 ? -6.164 -11.993 1.367 1.00 44.47 93 SER A N 1
ATOM 722 C CA . SER A 1 93 ? -7.446 -12.159 0.647 1.00 44.47 93 SER A CA 1
ATOM 723 C C . SER A 1 93 ? -8.396 -13.103 1.379 1.00 44.47 93 SER A C 1
ATOM 725 O O . SER A 1 93 ? -7.941 -14.186 1.798 1.00 44.47 93 SER A O 1
#